Protein AF-A0A7Z1HPX3-F1 (afdb_monomer_lite)

Sequence (70 aa):
MIRGDGGKLYDDFRAKQVVSIGWSQLAPYVKPGCSREQLFTRYQELGPQAKSGTVRSGASQVWRFVNEMQ

Structure (mmCIF, N/CA/C/O backbone):
data_AF-A0A7Z1HPX3-F1
#
_entry.id   AF-A0A7Z1HPX3-F1
#
loop_
_atom_site.group_PDB
_atom_site.id
_atom_site.type_symbol
_atom_site.label_atom_id
_atom_site.label_alt_id
_atom_site.label_comp_id
_atom_site.label_asym_id
_atom_site.label_entity_id
_atom_site.label_seq_id
_atom_site.pdbx_PDB_ins_code
_atom_site.Cartn_x
_atom_site.Cartn_y
_atom_site.Cartn_z
_atom_site.occupancy
_atom_site.B_iso_or_equiv
_atom_site.auth_seq_id
_atom_site.auth_comp_id
_atom_site.auth_asym_id
_atom_site.auth_atom_id
_atom_site.pdbx_PDB_model_num
ATOM 1 N N . MET A 1 1 ? -7.842 -7.000 -6.940 1.00 51.91 1 MET A N 1
ATOM 2 C CA . MET A 1 1 ? -7.349 -5.614 -6.781 1.00 51.91 1 MET A CA 1
ATOM 3 C C . MET A 1 1 ? -8.455 -4.678 -7.251 1.00 51.91 1 MET A C 1
ATOM 5 O O . MET A 1 1 ? -8.709 -4.651 -8.444 1.00 51.91 1 MET A O 1
ATOM 9 N N . ILE A 1 2 ? -9.135 -3.935 -6.366 1.00 50.75 2 ILE A N 1
ATOM 10 C CA . ILE A 1 2 ? -10.253 -3.052 -6.771 1.00 50.75 2 ILE A CA 1
ATOM 11 C C . ILE A 1 2 ? -9.821 -2.041 -7.851 1.00 50.75 2 ILE A C 1
ATOM 13 O O . ILE A 1 2 ? -10.627 -1.663 -8.681 1.00 50.75 2 ILE A O 1
ATOM 17 N N . ARG A 1 3 ? -8.543 -1.649 -7.930 1.00 51.94 3 ARG A N 1
ATOM 18 C CA . ARG A 1 3 ? -8.039 -0.733 -8.976 1.00 51.94 3 ARG A CA 1
ATOM 19 C C . ARG A 1 3 ? -7.100 -1.357 -10.020 1.00 51.94 3 ARG A C 1
ATOM 21 O O . ARG A 1 3 ? -6.715 -0.657 -10.943 1.00 51.94 3 ARG A O 1
ATOM 28 N N . GLY A 1 4 ? -6.770 -2.645 -9.910 1.00 48.41 4 GLY A N 1
ATOM 29 C CA . GLY A 1 4 ? -5.888 -3.339 -10.869 1.00 48.41 4 GLY A CA 1
ATOM 30 C C . GLY A 1 4 ? -6.603 -3.794 -12.122 1.00 48.41 4 GLY A C 1
ATOM 31 O O . GLY A 1 4 ? -6.064 -3.673 -13.210 1.00 48.41 4 GLY A O 1
ATOM 32 N N . ASP A 1 5 ? -7.855 -4.214 -11.949 1.00 51.38 5 ASP A N 1
ATOM 33 C CA . ASP A 1 5 ? -8.741 -4.645 -13.030 1.00 51.38 5 ASP A CA 1
ATOM 34 C C . ASP A 1 5 ? -9.884 -3.636 -13.228 1.00 51.38 5 ASP A C 1
ATOM 36 O O . ASP A 1 5 ? -11.051 -3.999 -13.364 1.00 51.38 5 ASP A O 1
ATOM 40 N N . GLY A 1 6 ? -9.573 -2.338 -13.139 1.00 55.12 6 GLY A N 1
ATOM 41 C CA . GLY A 1 6 ? -10.513 -1.274 -13.503 1.00 55.12 6 GLY A CA 1
ATOM 42 C C . GLY A 1 6 ? -11.772 -1.144 -12.637 1.00 55.12 6 GLY A C 1
ATOM 43 O O . GLY A 1 6 ? -12.777 -0.644 -13.123 1.00 55.12 6 GLY A O 1
ATOM 44 N N . GLY A 1 7 ? -11.765 -1.557 -11.365 1.00 56.59 7 GLY A N 1
ATOM 45 C CA . GLY A 1 7 ? -12.946 -1.371 -10.504 1.00 56.59 7 GLY A CA 1
ATOM 46 C C . GLY A 1 7 ? -13.968 -2.497 -10.546 1.00 56.59 7 GLY A C 1
ATOM 47 O O . GLY A 1 7 ? -14.949 -2.402 -9.821 1.00 56.59 7 GLY A O 1
ATOM 48 N N . LYS A 1 8 ? -13.746 -3.563 -11.329 1.00 60.75 8 LYS A N 1
ATOM 49 C CA . LYS A 1 8 ? -14.768 -4.576 -11.661 1.00 60.75 8 LYS A CA 1
ATOM 50 C C . LYS A 1 8 ? -15.535 -5.170 -10.469 1.00 60.75 8 LYS A C 1
ATOM 52 O O . LYS A 1 8 ? -16.682 -5.555 -10.631 1.00 60.75 8 LYS A O 1
ATOM 57 N N . LEU A 1 9 ? -14.911 -5.262 -9.294 1.00 66.75 9 LEU A N 1
ATOM 58 C CA . LEU A 1 9 ? -15.510 -5.862 -8.093 1.00 66.75 9 LEU A CA 1
ATOM 59 C C . LEU A 1 9 ? -15.842 -4.836 -6.997 1.00 66.75 9 LEU A C 1
ATOM 61 O O . LEU A 1 9 ? -16.112 -5.220 -5.863 1.00 66.75 9 LEU A O 1
ATOM 65 N N . TYR A 1 10 ? -15.762 -3.536 -7.293 1.00 64.50 10 TYR A N 1
ATOM 66 C CA . TYR A 1 10 ? -15.930 -2.477 -6.295 1.00 64.50 10 TYR A CA 1
ATOM 67 C C . TYR A 1 10 ? -17.264 -2.577 -5.545 1.00 64.50 10 TYR A C 1
ATOM 69 O O . TYR A 1 10 ? -17.256 -2.555 -4.315 1.00 64.50 10 TYR A O 1
ATOM 77 N N . ASP A 1 11 ? -18.377 -2.728 -6.267 1.00 68.44 11 ASP A N 1
ATOM 78 C CA . ASP A 1 11 ? -19.716 -2.750 -5.669 1.00 68.44 11 ASP A CA 1
ATOM 79 C C . ASP A 1 11 ? -19.923 -3.984 -4.777 1.00 68.44 11 ASP A C 1
ATOM 81 O O . ASP A 1 11 ? -20.399 -3.849 -3.650 1.00 68.44 11 ASP A O 1
ATOM 85 N N . ASP A 1 12 ? -19.450 -5.159 -5.205 1.00 73.81 12 ASP A N 1
ATOM 86 C CA . ASP A 1 12 ? -19.497 -6.398 -4.414 1.00 73.81 12 ASP A CA 1
ATOM 87 C C . ASP A 1 12 ? -18.692 -6.288 -3.111 1.00 73.81 12 ASP A C 1
ATOM 89 O O . ASP A 1 12 ? -19.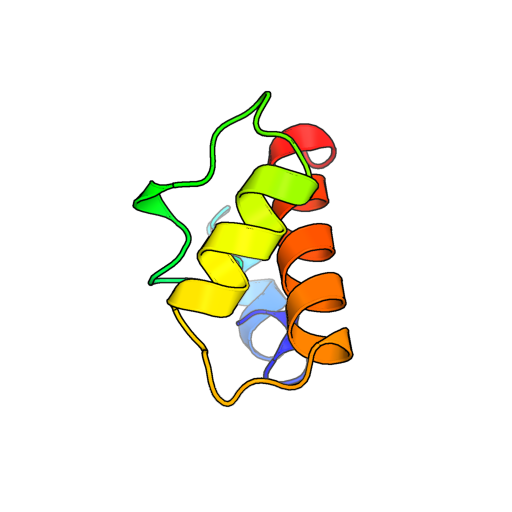127 -6.734 -2.047 1.00 73.81 12 ASP A O 1
ATOM 93 N N . PHE A 1 13 ? -17.499 -5.692 -3.186 1.00 71.69 13 PHE A N 1
ATOM 94 C CA . PHE A 1 13 ? -16.633 -5.470 -2.031 1.00 71.69 13 PHE A CA 1
ATOM 95 C C . PHE A 1 13 ? -17.224 -4.431 -1.074 1.00 71.69 13 PHE A C 1
ATOM 97 O O . PHE A 1 13 ? -17.226 -4.641 0.140 1.00 71.69 13 PHE A O 1
ATOM 104 N N . ARG A 1 14 ? -17.799 -3.348 -1.608 1.00 66.19 14 ARG A N 1
ATOM 105 C CA . ARG A 1 14 ? -18.472 -2.313 -0.817 1.00 66.19 14 ARG A CA 1
ATOM 106 C C . ARG A 1 14 ? -19.717 -2.849 -0.110 1.00 66.19 14 ARG A C 1
ATOM 108 O O . ARG A 1 14 ? -19.879 -2.582 1.077 1.00 66.19 14 ARG A O 1
ATOM 115 N N . ALA A 1 15 ? -20.547 -3.638 -0.794 1.00 75.38 15 ALA A N 1
ATOM 116 C CA . ALA A 1 15 ? -21.748 -4.254 -0.223 1.00 75.38 15 ALA A CA 1
ATOM 117 C C . ALA A 1 15 ? -21.427 -5.224 0.926 1.00 75.38 15 ALA A C 1
ATOM 119 O O . ALA A 1 15 ? -22.190 -5.335 1.881 1.00 75.38 15 ALA A O 1
ATOM 120 N N . LYS A 1 16 ? -20.269 -5.890 0.866 1.00 75.12 16 LYS A N 1
ATOM 121 C CA . LYS A 1 16 ? -19.793 -6.803 1.916 1.00 75.12 16 LYS A CA 1
ATOM 122 C C . LYS A 1 16 ? -18.994 -6.104 3.024 1.00 75.12 16 LYS A C 1
ATOM 124 O O . LYS A 1 16 ? -18.479 -6.787 3.900 1.00 75.12 16 LYS A O 1
ATOM 129 N N . GLN A 1 17 ? -18.839 -4.777 2.965 1.00 66.06 17 GLN A N 1
ATOM 130 C CA . GLN A 1 17 ? -17.892 -4.007 3.787 1.00 66.06 17 GLN A CA 1
ATOM 131 C C . GLN A 1 17 ? -16.451 -4.558 3.757 1.00 66.06 17 GLN A C 1
ATOM 133 O O . GLN A 1 17 ? -15.665 -4.359 4.680 1.00 66.06 17 GLN A O 1
ATOM 138 N N . VAL A 1 18 ? -16.074 -5.237 2.673 1.00 61.19 18 VAL A N 1
ATOM 139 C CA . VAL A 1 18 ? -14.735 -5.795 2.480 1.00 61.19 18 VAL A CA 1
ATOM 140 C C . VAL A 1 18 ? -13.931 -4.805 1.657 1.00 61.19 18 VAL A C 1
ATOM 142 O O . VAL A 1 18 ? -13.937 -4.838 0.429 1.00 61.19 18 VAL A O 1
ATOM 145 N N . VAL A 1 19 ? -13.205 -3.915 2.321 1.00 58.88 19 VAL A N 1
ATOM 146 C CA . VAL A 1 19 ? -12.280 -3.012 1.634 1.00 58.88 19 VAL A CA 1
ATOM 147 C C . VAL A 1 19 ? -10.945 -3.741 1.482 1.00 58.88 19 VAL A C 1
ATOM 149 O O . VAL A 1 19 ? -10.235 -3.965 2.456 1.00 58.88 19 VAL A O 1
ATOM 152 N N . SER A 1 20 ? -10.622 -4.186 0.263 1.00 53.41 20 SER A N 1
ATOM 153 C CA . SER A 1 20 ? -9.369 -4.899 -0.010 1.00 53.41 20 SER A CA 1
ATOM 154 C C . SER A 1 20 ? -8.523 -4.163 -1.042 1.00 53.41 20 SER A C 1
ATOM 156 O O . SER A 1 20 ? -8.963 -3.851 -2.155 1.00 53.41 20 SER A O 1
ATOM 158 N N . ILE A 1 21 ? -7.262 -3.919 -0.694 1.00 58.41 21 ILE A N 1
ATOM 159 C CA . ILE A 1 21 ? -6.242 -3.596 -1.684 1.00 58.41 21 ILE A CA 1
ATOM 160 C C . ILE A 1 21 ? -5.469 -4.878 -1.979 1.00 58.41 21 ILE A C 1
ATOM 162 O O . ILE A 1 21 ? -5.066 -5.601 -1.072 1.00 58.41 21 ILE A O 1
ATOM 166 N N . GLY A 1 22 ? -5.315 -5.194 -3.266 1.00 56.47 22 GLY A N 1
ATOM 167 C CA . GLY A 1 22 ? -4.679 -6.425 -3.732 1.00 56.47 22 GLY A CA 1
ATOM 168 C C . GLY A 1 22 ? -3.167 -6.408 -3.533 1.00 56.47 22 GLY A C 1
ATOM 169 O O . GLY A 1 22 ? -2.442 -6.271 -4.509 1.00 56.47 22 GLY A O 1
ATOM 170 N N . TRP A 1 23 ? -2.716 -6.556 -2.288 1.00 65.19 23 TRP A N 1
ATOM 171 C CA . TRP A 1 23 ? -1.311 -6.724 -1.913 1.00 65.19 23 TRP A CA 1
ATOM 172 C C . TRP A 1 23 ? -1.174 -7.907 -0.960 1.00 65.19 23 TRP A C 1
ATOM 174 O O . TRP A 1 23 ? -0.735 -7.746 0.176 1.00 65.19 23 TRP A O 1
ATOM 184 N N . SER A 1 24 ? -1.596 -9.095 -1.397 1.00 58.78 24 SER A N 1
ATOM 185 C CA . SER A 1 24 ? -1.626 -10.298 -0.550 1.00 58.78 24 SER A CA 1
ATOM 186 C C . SER A 1 24 ? -0.291 -10.567 0.154 1.00 58.78 24 SER A C 1
ATOM 188 O O . SER A 1 24 ? -0.286 -10.967 1.312 1.00 58.78 24 SER A O 1
ATOM 190 N N . GLN A 1 25 ? 0.833 -10.274 -0.504 1.00 67.81 25 GLN A N 1
ATOM 191 C CA . GLN A 1 25 ? 2.173 -10.456 0.058 1.00 67.81 25 GLN A CA 1
ATOM 192 C C . GLN A 1 25 ? 2.632 -9.314 0.979 1.00 67.81 25 GLN A C 1
ATOM 194 O O . GLN A 1 25 ? 3.467 -9.539 1.847 1.00 67.81 25 GLN A O 1
ATOM 199 N N . LEU A 1 26 ? 2.096 -8.097 0.822 1.00 74.62 26 LEU A N 1
ATOM 200 C CA . LEU A 1 26 ? 2.466 -6.952 1.663 1.00 74.62 26 LEU A CA 1
ATOM 201 C C . LEU A 1 26 ? 1.599 -6.876 2.925 1.00 74.62 26 LEU A C 1
ATOM 203 O O . LEU A 1 26 ? 2.072 -6.407 3.953 1.00 74.62 26 LEU A O 1
ATOM 207 N N . ALA A 1 27 ? 0.354 -7.360 2.860 1.00 70.00 27 ALA A N 1
ATOM 208 C CA . ALA A 1 27 ? -0.643 -7.272 3.927 1.00 70.00 27 ALA A CA 1
ATOM 209 C C . ALA A 1 27 ? -0.139 -7.662 5.336 1.00 70.00 27 ALA A C 1
ATOM 211 O O . ALA A 1 27 ? -0.461 -6.933 6.273 1.00 70.00 27 ALA A O 1
ATOM 212 N N . PRO A 1 28 ? 0.694 -8.709 5.529 1.00 73.75 28 PRO A N 1
ATOM 213 C CA . PRO A 1 28 ? 1.220 -9.052 6.857 1.00 73.75 28 PRO A CA 1
ATOM 214 C C . PRO A 1 28 ? 2.110 -7.968 7.492 1.00 73.75 28 PRO A C 1
ATOM 216 O O . PRO A 1 28 ? 2.297 -7.949 8.709 1.00 73.75 28 PRO A O 1
ATOM 219 N N . TYR A 1 29 ? 2.669 -7.072 6.677 1.00 72.94 29 TYR A N 1
ATOM 220 C CA . TYR A 1 29 ? 3.662 -6.074 7.079 1.00 72.94 29 TYR A CA 1
ATOM 221 C C . TYR A 1 29 ? 3.079 -4.666 7.241 1.00 72.94 29 TYR A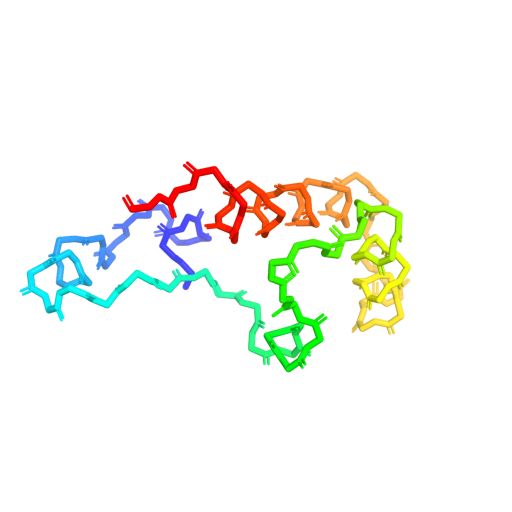 C 1
ATOM 223 O O . TYR A 1 29 ? 3.782 -3.766 7.699 1.00 72.94 29 TYR A O 1
ATOM 231 N N . VAL A 1 30 ? 1.812 -4.454 6.875 1.00 76.12 30 VAL A N 1
ATOM 232 C CA . VAL A 1 30 ? 1.182 -3.130 6.893 1.00 76.12 30 VAL A CA 1
ATOM 233 C C . VAL A 1 30 ? 0.338 -2.984 8.151 1.00 76.12 30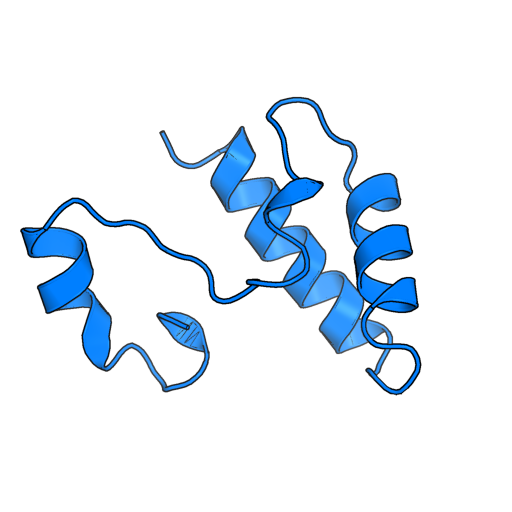 VAL A C 1
ATOM 235 O O . VAL A 1 30 ? -0.612 -3.733 8.365 1.00 76.12 30 VAL A O 1
ATOM 238 N N . LYS A 1 31 ? 0.666 -1.988 8.976 1.00 78.50 31 LYS A N 1
ATOM 239 C CA . LYS A 1 31 ? -0.082 -1.626 10.187 1.00 78.50 31 LYS A CA 1
ATOM 240 C C . LYS A 1 31 ? -0.187 -0.100 10.302 1.00 78.50 31 LYS A C 1
ATOM 242 O O . LYS A 1 31 ? 0.695 0.587 9.771 1.00 78.50 31 LYS A O 1
ATOM 247 N N . PRO A 1 32 ? -1.218 0.439 10.982 1.00 77.25 32 PRO A N 1
ATOM 248 C CA . PRO A 1 32 ? -1.276 1.863 11.302 1.00 77.25 32 PRO A CA 1
ATOM 249 C C . PRO A 1 32 ? 0.018 2.326 11.978 1.00 77.25 32 PRO A C 1
ATOM 251 O O . PRO A 1 32 ? 0.556 1.624 12.835 1.00 77.25 32 PRO A O 1
ATOM 254 N N . GLY A 1 33 ? 0.545 3.477 11.554 1.00 79.06 33 GLY A N 1
ATOM 255 C CA . GLY A 1 33 ? 1.816 4.016 12.055 1.00 79.06 33 GLY A CA 1
ATOM 256 C C . GLY A 1 33 ? 3.081 3.526 11.334 1.00 79.06 33 GLY A C 1
ATOM 257 O O . GLY A 1 33 ? 4.173 3.990 11.653 1.00 79.06 33 GLY A O 1
ATOM 258 N N . CYS A 1 34 ? 2.974 2.638 10.340 1.00 81.38 34 CYS A N 1
ATOM 259 C CA . CYS A 1 34 ? 4.107 2.282 9.479 1.00 81.38 34 CYS A CA 1
ATOM 260 C C . CYS A 1 34 ? 4.513 3.460 8.569 1.00 81.38 34 CYS A C 1
ATOM 262 O O . CYS A 1 34 ? 3.653 4.156 8.014 1.00 81.38 34 CYS A O 1
ATOM 264 N N . SER A 1 35 ? 5.822 3.684 8.393 1.00 85.19 35 SER A N 1
ATOM 265 C CA . SER A 1 35 ? 6.320 4.757 7.525 1.00 85.19 35 SER A CA 1
ATOM 266 C C . SER A 1 35 ? 6.200 4.398 6.040 1.00 85.19 35 SER A C 1
ATOM 268 O O . SER A 1 35 ? 6.168 3.227 5.648 1.00 85.19 35 SER A O 1
ATOM 270 N N . ARG A 1 36 ? 6.159 5.420 5.177 1.00 84.25 36 ARG A N 1
ATOM 271 C CA . ARG A 1 36 ? 6.113 5.219 3.720 1.00 84.25 36 ARG A CA 1
ATOM 272 C C . ARG A 1 36 ? 7.384 4.541 3.205 1.00 84.25 36 ARG A C 1
ATOM 274 O O . ARG A 1 36 ? 7.292 3.685 2.329 1.00 84.25 36 ARG A O 1
ATOM 281 N N . GLU A 1 37 ? 8.546 4.876 3.763 1.00 86.81 37 GLU A N 1
ATOM 282 C CA . GLU A 1 37 ? 9.834 4.271 3.411 1.00 86.81 37 GLU A CA 1
ATOM 283 C C . GLU A 1 37 ? 9.872 2.780 3.757 1.00 86.81 37 GLU A C 1
ATOM 285 O O . GLU A 1 37 ? 10.294 1.975 2.931 1.00 86.81 37 GLU A O 1
ATOM 290 N N . GLN A 1 38 ? 9.374 2.391 4.937 1.00 86.19 38 GLN A N 1
ATOM 291 C CA . GLN A 1 38 ? 9.300 0.983 5.342 1.00 86.19 38 GLN A CA 1
ATOM 292 C C . GLN A 1 38 ? 8.458 0.164 4.358 1.00 86.19 38 GLN A C 1
ATOM 294 O O . GLN A 1 38 ? 8.860 -0.925 3.945 1.00 86.19 38 GLN A O 1
ATOM 299 N N . LEU A 1 39 ? 7.315 0.712 3.936 1.00 84.62 39 LEU A N 1
ATOM 300 C CA . LEU A 1 39 ? 6.452 0.074 2.945 1.00 84.62 39 LEU A CA 1
ATOM 301 C C . LEU A 1 39 ? 7.109 -0.000 1.569 1.00 84.62 39 LEU A C 1
ATOM 303 O O . LEU A 1 39 ? 6.990 -1.024 0.903 1.00 84.62 39 LEU A O 1
ATOM 307 N N . PHE A 1 40 ? 7.818 1.048 1.148 1.00 86.94 40 PHE A N 1
ATOM 308 C CA . PHE A 1 40 ? 8.538 1.060 -0.123 1.00 86.94 40 PHE A CA 1
ATOM 309 C C . PHE A 1 40 ? 9.616 -0.027 -0.176 1.00 86.94 40 PHE A C 1
ATOM 311 O O . PHE A 1 40 ? 9.642 -0.802 -1.131 1.00 86.94 40 PHE A O 1
ATOM 318 N N . THR A 1 41 ? 10.448 -0.133 0.864 1.00 88.56 41 THR A N 1
ATOM 319 C CA . THR A 1 41 ? 11.496 -1.159 0.956 1.00 88.56 41 THR A CA 1
ATOM 320 C C . THR A 1 41 ? 10.900 -2.560 0.887 1.00 88.56 41 THR A C 1
ATOM 322 O O . THR A 1 41 ? 11.317 -3.363 0.056 1.00 88.56 41 THR A O 1
ATOM 325 N N . ARG A 1 42 ? 9.858 -2.843 1.681 1.00 86.38 42 ARG A N 1
ATOM 326 C CA . ARG A 1 42 ? 9.192 -4.157 1.659 1.00 86.38 42 ARG A CA 1
ATOM 327 C C . ARG A 1 42 ? 8.564 -4.479 0.317 1.00 86.38 42 ARG A C 1
ATOM 329 O O . ARG A 1 42 ? 8.632 -5.608 -0.153 1.00 86.38 42 ARG A O 1
ATOM 336 N N . TYR A 1 43 ? 7.972 -3.485 -0.323 1.00 84.69 43 TYR A N 1
ATOM 337 C CA . TYR A 1 43 ? 7.391 -3.665 -1.637 1.00 84.69 43 TYR A CA 1
ATOM 338 C C . TYR A 1 43 ? 8.476 -3.984 -2.681 1.00 84.69 43 TYR A C 1
ATOM 340 O O . TYR A 1 43 ? 8.292 -4.882 -3.502 1.00 84.69 43 TYR A O 1
ATOM 348 N N . GLN A 1 44 ? 9.619 -3.295 -2.638 1.00 85.25 44 GLN A N 1
ATOM 349 C CA . GLN A 1 44 ? 10.741 -3.556 -3.539 1.00 85.25 44 GLN A CA 1
ATOM 350 C C . GLN A 1 44 ? 11.346 -4.953 -3.328 1.00 85.25 44 GLN A C 1
ATOM 352 O O . GLN A 1 44 ? 11.671 -5.624 -4.303 1.00 85.25 44 GLN A O 1
ATOM 357 N N . GLU A 1 45 ? 11.443 -5.417 -2.079 1.00 86.44 45 GLU A N 1
ATOM 358 C CA . GLU A 1 45 ? 11.892 -6.776 -1.743 1.00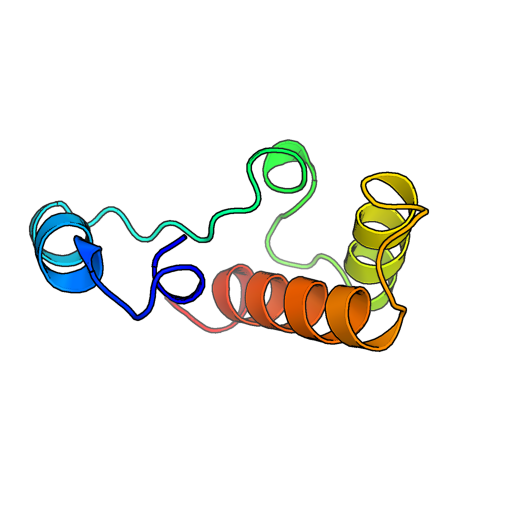 86.44 45 GLU A CA 1
ATOM 359 C C . GLU A 1 45 ? 10.948 -7.861 -2.285 1.00 86.44 45 GLU A C 1
ATOM 361 O O . GLU A 1 45 ? 11.407 -8.888 -2.778 1.00 86.44 45 GLU A O 1
ATOM 366 N N . LEU A 1 46 ? 9.632 -7.634 -2.220 1.00 81.56 46 LEU A N 1
ATOM 367 C CA . LEU A 1 46 ? 8.619 -8.579 -2.711 1.00 81.56 46 LEU A CA 1
ATOM 368 C C . LEU A 1 46 ? 8.506 -8.596 -4.243 1.00 81.56 46 LEU A C 1
ATOM 370 O O . LEU A 1 46 ? 8.065 -9.586 -4.823 1.00 81.56 46 LEU A O 1
ATOM 374 N N . GLY A 1 47 ? 8.899 -7.507 -4.905 1.00 79.06 47 GLY A N 1
ATOM 375 C CA . GLY A 1 47 ? 8.855 -7.360 -6.356 1.00 79.06 47 GLY A CA 1
ATOM 376 C C . GLY A 1 47 ? 10.146 -6.765 -6.912 1.00 79.06 47 GLY A C 1
ATOM 377 O O . GLY A 1 47 ? 10.099 -5.652 -7.434 1.00 79.06 47 GLY A O 1
ATOM 378 N N . PRO A 1 48 ? 11.285 -7.482 -6.876 1.00 76.00 48 PRO A N 1
ATOM 379 C CA . PRO A 1 48 ? 12.583 -6.933 -7.279 1.00 76.00 48 PRO A CA 1
ATOM 380 C C . PRO A 1 48 ? 12.654 -6.565 -8.769 1.00 76.00 48 PRO A C 1
ATOM 382 O O . PRO A 1 48 ? 13.474 -5.742 -9.166 1.00 76.00 48 PRO A O 1
ATOM 385 N N . GLN A 1 49 ? 11.774 -7.136 -9.599 1.00 81.38 49 GLN A N 1
ATOM 386 C CA . GLN A 1 49 ? 11.638 -6.784 -11.018 1.00 81.38 49 GLN A CA 1
ATOM 387 C C . GLN A 1 49 ? 10.633 -5.649 -11.280 1.00 81.38 49 GLN A C 1
ATOM 389 O O . GLN A 1 49 ? 10.489 -5.191 -12.415 1.00 81.38 49 GLN A O 1
ATOM 394 N N . ALA A 1 50 ? 9.903 -5.194 -10.258 1.00 78.94 50 ALA A N 1
ATOM 395 C CA . ALA A 1 50 ? 8.941 -4.115 -10.411 1.00 78.94 50 ALA A CA 1
ATOM 396 C C . ALA A 1 50 ? 9.666 -2.778 -10.606 1.00 78.94 50 ALA A C 1
ATOM 398 O O . ALA A 1 50 ? 10.631 -2.449 -9.918 1.00 78.94 50 ALA A O 1
ATOM 399 N N . LYS A 1 51 ? 9.161 -1.958 -11.533 1.00 85.62 51 LYS A N 1
ATOM 400 C CA . LYS A 1 51 ? 9.692 -0.609 -11.758 1.00 85.62 51 LYS A CA 1
ATOM 401 C C . LYS A 1 51 ? 9.517 0.237 -10.496 1.00 85.62 51 LYS A C 1
ATOM 403 O O . LYS A 1 51 ? 8.446 0.234 -9.891 1.00 85.62 51 LYS A O 1
ATOM 408 N N . SER A 1 52 ? 10.510 1.058 -10.162 1.00 82.12 52 SER A N 1
ATOM 409 C CA . SER A 1 52 ? 10.516 1.889 -8.946 1.00 82.12 52 SER A CA 1
ATOM 410 C C . SER A 1 52 ? 9.284 2.799 -8.823 1.00 82.12 52 SER A C 1
ATOM 412 O O . SER A 1 52 ? 8.769 3.013 -7.727 1.00 82.12 52 SER A O 1
ATOM 414 N N . GLY A 1 53 ? 8.765 3.303 -9.951 1.00 80.44 53 GLY A N 1
ATOM 415 C CA . GLY A 1 53 ? 7.525 4.088 -9.986 1.00 80.44 53 GLY A CA 1
ATOM 416 C C . GLY A 1 53 ? 6.280 3.282 -9.596 1.00 80.44 53 GLY A C 1
ATOM 417 O O . GLY A 1 53 ? 5.423 3.784 -8.870 1.00 80.44 53 GLY A O 1
ATOM 418 N N . THR A 1 54 ? 6.208 2.013 -10.008 1.00 80.31 54 THR A N 1
ATOM 419 C CA . THR A 1 54 ? 5.138 1.078 -9.628 1.00 80.31 54 THR A CA 1
ATOM 420 C C . THR A 1 54 ? 5.200 0.767 -8.136 1.00 80.31 54 THR A C 1
ATOM 422 O O . THR A 1 54 ? 4.180 0.869 -7.458 1.00 80.31 54 THR A O 1
ATOM 425 N N . VAL A 1 55 ? 6.402 0.498 -7.613 1.00 82.94 55 VAL A N 1
ATOM 426 C CA . VAL A 1 55 ? 6.649 0.264 -6.179 1.00 82.94 55 VAL A CA 1
ATOM 427 C C . VAL A 1 55 ? 6.201 1.465 -5.345 1.00 82.94 55 VAL A C 1
ATOM 429 O O . VAL A 1 55 ? 5.437 1.319 -4.392 1.00 82.94 55 VAL A O 1
ATOM 432 N N . ARG A 1 56 ? 6.601 2.681 -5.739 1.00 84.25 56 ARG A N 1
ATOM 433 C CA . ARG A 1 56 ? 6.240 3.920 -5.031 1.00 84.25 56 ARG A CA 1
ATOM 434 C C . ARG A 1 56 ? 4.737 4.180 -5.045 1.00 84.25 56 ARG A C 1
ATOM 436 O O . ARG A 1 56 ? 4.169 4.535 -4.011 1.00 84.25 56 ARG A O 1
ATOM 443 N N . SER A 1 57 ? 4.097 4.000 -6.199 1.00 82.31 57 SER A N 1
ATOM 444 C CA . SER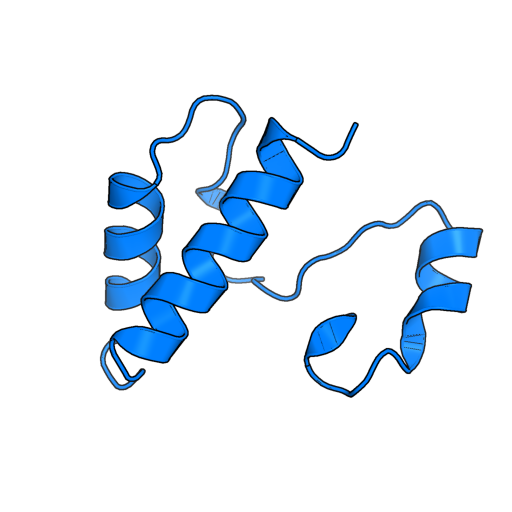 A 1 57 ? 2.648 4.165 -6.343 1.00 82.31 57 SER A CA 1
ATOM 445 C C . SER A 1 57 ? 1.880 3.145 -5.498 1.00 82.31 57 SER A C 1
ATOM 447 O O . SER A 1 57 ? 0.949 3.513 -4.781 1.00 82.31 57 SER A O 1
ATOM 449 N N . GLY A 1 58 ? 2.298 1.876 -5.519 1.00 81.50 58 GLY A N 1
ATOM 450 C CA . GLY A 1 58 ? 1.679 0.813 -4.734 1.00 81.50 58 GLY A CA 1
ATOM 451 C C . GLY A 1 58 ? 1.826 1.021 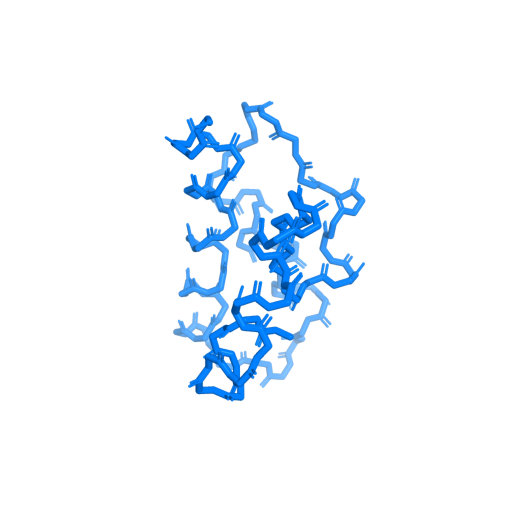-3.226 1.00 81.50 58 GLY A C 1
ATOM 452 O O . GLY A 1 58 ? 0.822 1.030 -2.516 1.00 81.50 58 GLY A O 1
ATOM 453 N N . ALA A 1 59 ? 3.045 1.284 -2.744 1.00 84.00 59 ALA A N 1
ATOM 454 C CA . ALA A 1 59 ? 3.311 1.571 -1.332 1.00 84.00 59 ALA A CA 1
ATOM 455 C C . ALA A 1 59 ? 2.504 2.779 -0.824 1.00 84.00 59 ALA A C 1
ATOM 457 O O . ALA A 1 59 ? 1.953 2.749 0.275 1.00 84.00 59 ALA A O 1
ATOM 458 N N . SER A 1 60 ? 2.365 3.822 -1.650 1.00 84.25 60 SER A N 1
ATOM 459 C CA . SER A 1 60 ? 1.593 5.021 -1.298 1.00 84.25 60 SER A CA 1
ATOM 460 C C . SER A 1 60 ? 0.094 4.733 -1.179 1.00 84.25 60 SER A C 1
ATOM 462 O O . SER A 1 60 ? -0.548 5.212 -0.248 1.00 84.25 60 SER A O 1
ATOM 464 N N . GLN A 1 61 ? -0.473 3.929 -2.084 1.00 80.94 61 GLN A N 1
ATOM 465 C CA . GLN A 1 61 ? -1.883 3.522 -2.011 1.00 80.94 61 GLN A CA 1
ATOM 466 C C . GLN A 1 61 ? -2.175 2.707 -0.747 1.00 80.94 61 GLN A C 1
ATOM 468 O O . GLN A 1 61 ? -3.181 2.941 -0.081 1.00 80.94 61 GLN A O 1
ATOM 473 N N . VAL A 1 62 ? -1.275 1.789 -0.393 1.00 80.06 62 VAL A N 1
ATOM 474 C CA . VAL A 1 62 ? -1.367 0.985 0.833 1.00 80.06 62 VAL A CA 1
ATOM 475 C C . VAL A 1 62 ? -1.297 1.860 2.073 1.00 80.06 62 VAL A C 1
ATOM 477 O O . VAL A 1 62 ? -2.120 1.724 2.975 1.00 80.06 62 VAL A O 1
ATOM 480 N N . TRP A 1 63 ? -0.336 2.782 2.105 1.00 83.69 63 TRP A N 1
ATOM 481 C CA . TRP A 1 63 ? -0.162 3.682 3.233 1.00 83.69 63 TRP A CA 1
ATOM 482 C C . TRP A 1 63 ? -1.417 4.524 3.479 1.00 83.69 63 TRP A C 1
ATOM 484 O O . TRP A 1 63 ? -1.893 4.593 4.609 1.00 83.69 63 TRP A O 1
ATOM 494 N N . ARG A 1 64 ? -1.991 5.117 2.423 1.00 80.81 64 ARG A N 1
ATOM 495 C CA . ARG A 1 64 ? -3.215 5.926 2.531 1.00 80.81 64 ARG A CA 1
ATOM 496 C C . ARG A 1 64 ? -4.402 5.095 2.991 1.00 80.81 64 ARG A C 1
ATOM 498 O O . ARG A 1 64 ? -5.180 5.537 3.818 1.00 80.81 64 ARG A O 1
ATOM 505 N N . PHE A 1 65 ? -4.523 3.871 2.500 1.00 78.19 65 PHE A N 1
ATOM 506 C CA . PHE A 1 65 ? -5.599 2.988 2.924 1.00 78.19 65 PHE A CA 1
ATOM 507 C C . PHE A 1 65 ? -5.554 2.656 4.412 1.00 78.19 65 PHE A C 1
ATOM 509 O O . PHE A 1 65 ? -6.586 2.672 5.062 1.00 78.19 65 PHE A O 1
ATOM 516 N N . VAL A 1 66 ? -4.369 2.394 4.958 1.00 76.62 66 VAL A N 1
ATOM 517 C CA . VAL A 1 66 ? -4.236 2.018 6.371 1.00 76.62 66 VAL A CA 1
ATOM 518 C C . VAL A 1 66 ? -4.267 3.218 7.317 1.00 76.62 66 VAL A C 1
ATOM 520 O O . VAL A 1 66 ? -4.644 3.056 8.474 1.00 76.62 66 VAL A O 1
ATOM 523 N N . ASN A 1 67 ? -3.869 4.407 6.856 1.00 76.50 67 ASN A N 1
ATOM 524 C CA . ASN A 1 67 ? -3.742 5.582 7.724 1.00 76.50 67 ASN A CA 1
ATOM 525 C C . ASN A 1 67 ? -4.803 6.673 7.482 1.00 76.50 67 ASN A C 1
ATOM 527 O O . ASN A 1 67 ? -5.081 7.430 8.403 1.00 76.50 67 ASN A O 1
ATOM 531 N N . GLU A 1 68 ? -5.374 6.792 6.279 1.00 78.19 68 GLU A N 1
ATOM 532 C CA . GLU A 1 68 ? -6.305 7.879 5.913 1.00 78.19 68 GLU A CA 1
ATOM 533 C C . GLU A 1 68 ? -7.752 7.409 5.704 1.00 78.19 68 GLU A C 1
ATOM 535 O O . GLU A 1 68 ? -8.676 8.195 5.895 1.00 78.19 68 GLU A O 1
ATOM 540 N N . MET A 1 69 ? -7.970 6.162 5.274 1.00 69.00 69 MET A N 1
ATOM 541 C CA . MET A 1 69 ? -9.313 5.627 5.019 1.00 69.00 69 MET A CA 1
ATOM 542 C C . MET A 1 69 ? -9.815 4.925 6.290 1.00 69.00 69 MET A C 1
ATOM 544 O O . MET A 1 69 ? -9.386 3.808 6.573 1.00 69.00 69 MET A O 1
ATOM 548 N N . GLN A 1 70 ? -10.683 5.595 7.058 1.00 56.06 70 GLN A N 1
ATOM 549 C CA . GLN A 1 70 ? -11.413 5.027 8.202 1.00 56.06 70 GLN A CA 1
ATOM 550 C C . GLN A 1 70 ? -12.832 4.617 7.809 1.00 56.06 70 GLN A C 1
ATOM 552 O O . GLN A 1 70 ? -13.469 5.374 7.040 1.00 56.06 70 GLN A O 1
#

Organism: Salmonella dublin (NCBI:txid98360)

Secondary structure (DSSP, 8-state):
-TTTTTTTTHHHHHHTT----S-TTTGGG--TT--HHHHHHHHHHH-TTS-HHHHHHHHHHHHHHHHT--

Foldseek 3Di:
DCPPVPNPCVVVCVVVVNDDDPPVPCVVVDAAPDDLVNQLVSLCVVCVPDDSVVSSVSSVVSNCCRHPPD

pLDDT: mean 73.55, std 11.23, range [48.41, 88.56]

Radius of gyration: 12.41 Å; chains: 1; bounding box: 34×18×26 Å